Protein AF-A0A1H1AW48-F1 (afdb_monomer_lite)

Organism: NCBI:txid1236180

Sequence (134 aa):
MSGLEVAIMGAVASQVSKTALEWLQSQGSEISEEEWKQVGYQIGIEIQSIDRQSQRNPEELKTLERELTNAAKVYQKLEIFGEDFDFDSDVVSLYSNLADICGEWAVDMKFNTSMEEHRSNFEELHKEYKETVM

Structure (mmCIF, N/CA/C/O backbone):
data_AF-A0A1H1AW48-F1
#
_entry.id   AF-A0A1H1AW48-F1
#
loop_
_atom_site.group_PDB
_atom_site.id
_atom_site.type_symbol
_atom_site.label_atom_id
_atom_site.label_alt_id
_atom_site.label_comp_id
_atom_site.label_asym_id
_atom_site.label_entity_id
_atom_site.label_seq_id
_atom_site.pdbx_PDB_ins_code
_atom_site.Cartn_x
_atom_site.Cartn_y
_atom_site.Cartn_z
_atom_site.occupancy
_atom_site.B_iso_or_equiv
_atom_site.auth_seq_id
_atom_site.auth_comp_id
_atom_site.auth_asym_id
_atom_site.auth_atom_id
_atom_site.pdbx_PDB_model_num
ATOM 1 N N . MET A 1 1 ? -1.724 15.611 17.105 1.00 52.56 1 MET A N 1
ATOM 2 C CA . MET A 1 1 ? -0.832 14.833 16.240 1.00 52.56 1 MET A CA 1
ATOM 3 C C . MET A 1 1 ? -0.447 13.576 16.971 1.00 52.56 1 MET A C 1
ATOM 5 O O . MET A 1 1 ? 0.018 13.682 18.107 1.00 52.56 1 MET A O 1
ATOM 9 N N . SER A 1 2 ? -0.706 12.427 16.366 1.00 64.06 2 SER A N 1
ATOM 10 C CA . SER A 1 2 ? -0.338 11.131 16.929 1.00 64.06 2 SER A CA 1
ATOM 11 C C . SER A 1 2 ? 1.149 10.833 16.714 1.00 64.06 2 SER A C 1
ATOM 13 O O . SER A 1 2 ? 1.816 11.456 15.884 1.00 64.06 2 SER A O 1
ATOM 15 N N . GLY A 1 3 ? 1.701 9.874 17.467 1.00 65.44 3 GLY A N 1
ATOM 16 C CA . GLY A 1 3 ? 3.083 9.413 17.255 1.00 65.44 3 GLY A CA 1
ATOM 17 C C . GLY A 1 3 ? 3.305 8.821 15.856 1.00 65.44 3 GLY A C 1
ATOM 18 O O . GLY A 1 3 ? 4.426 8.836 15.351 1.00 65.44 3 GLY A O 1
ATOM 19 N N . LEU A 1 4 ? 2.223 8.366 15.219 1.00 65.62 4 LEU A N 1
ATOM 20 C CA . LEU A 1 4 ? 2.187 7.851 13.859 1.00 65.62 4 LEU A CA 1
ATOM 21 C C . LEU A 1 4 ? 2.454 8.914 12.806 1.00 65.62 4 LEU A C 1
ATOM 23 O O . LEU A 1 4 ? 3.319 8.724 11.956 1.00 65.62 4 LEU A O 1
ATOM 27 N N . GLU A 1 5 ? 1.708 10.019 12.859 1.00 59.50 5 GLU A N 1
ATOM 28 C CA . GLU A 1 5 ? 1.854 11.120 11.908 1.00 59.50 5 GLU A CA 1
ATOM 29 C C . GLU A 1 5 ? 3.300 11.599 11.892 1.00 59.50 5 GLU A C 1
ATOM 31 O O . GLU A 1 5 ? 3.895 11.766 10.834 1.00 59.50 5 GLU A O 1
ATOM 36 N N . VAL A 1 6 ? 3.910 11.712 13.072 1.00 66.31 6 VAL A N 1
ATOM 37 C CA . VAL A 1 6 ? 5.314 12.102 13.220 1.00 66.31 6 VAL A CA 1
ATOM 38 C C . VAL A 1 6 ? 6.265 11.050 12.636 1.00 66.31 6 VAL A C 1
ATOM 40 O O . VAL A 1 6 ? 7.234 11.416 11.971 1.00 66.31 6 VAL A O 1
ATOM 43 N N . ALA A 1 7 ? 6.004 9.758 12.859 1.00 67.19 7 ALA A N 1
ATOM 44 C CA . ALA A 1 7 ? 6.847 8.675 12.355 1.00 67.19 7 ALA A CA 1
ATOM 45 C C . ALA A 1 7 ? 6.775 8.541 10.825 1.00 67.19 7 ALA A C 1
ATOM 47 O O . ALA A 1 7 ? 7.814 8.457 10.174 1.00 67.19 7 ALA A O 1
ATOM 48 N N . ILE A 1 8 ? 5.570 8.569 10.248 1.00 67.88 8 ILE A N 1
ATOM 49 C CA . ILE A 1 8 ? 5.354 8.465 8.800 1.00 67.88 8 ILE A CA 1
ATOM 50 C C . ILE A 1 8 ? 5.819 9.734 8.080 1.00 67.88 8 ILE A C 1
ATOM 52 O O . ILE A 1 8 ? 6.519 9.627 7.079 1.00 67.88 8 ILE A O 1
ATOM 56 N N . MET A 1 9 ? 5.521 10.933 8.598 1.00 64.06 9 MET A N 1
ATOM 57 C CA . MET A 1 9 ? 6.004 12.184 7.990 1.00 64.06 9 MET A CA 1
ATOM 58 C C . MET A 1 9 ? 7.528 12.341 8.083 1.00 64.06 9 MET A C 1
ATOM 60 O O . MET A 1 9 ? 8.121 13.053 7.274 1.00 64.06 9 MET A O 1
ATOM 64 N N . GLY A 1 10 ? 8.164 11.714 9.078 1.00 60.94 10 GLY A N 1
ATOM 65 C CA . GLY A 1 10 ? 9.618 11.685 9.233 1.00 60.94 10 GLY A CA 1
ATOM 66 C C . GLY A 1 10 ? 10.313 10.573 8.441 1.00 60.94 10 GLY A C 1
ATOM 67 O O . GLY A 1 10 ? 11.543 10.587 8.343 1.00 60.94 10 GLY A O 1
ATOM 68 N N . ALA A 1 11 ? 9.563 9.614 7.894 1.00 71.06 11 ALA A N 1
ATOM 69 C CA . ALA A 1 11 ? 10.123 8.524 7.112 1.00 71.06 11 ALA A CA 1
ATOM 70 C C . ALA A 1 11 ? 10.627 9.034 5.758 1.00 71.06 11 ALA A C 1
ATOM 72 O O . ALA A 1 11 ? 10.048 9.921 5.129 1.00 71.06 11 ALA A O 1
ATOM 73 N N . VAL A 1 12 ? 11.722 8.440 5.281 1.00 70.56 12 VAL A N 1
ATOM 74 C CA . VAL A 1 12 ? 12.101 8.603 3.878 1.00 70.56 12 VAL A CA 1
ATOM 75 C C . VAL A 1 12 ? 11.071 7.864 3.038 1.00 70.56 12 VAL A C 1
ATOM 77 O O . VAL A 1 12 ? 10.651 6.770 3.408 1.00 70.56 12 VAL A O 1
ATOM 80 N N . ALA A 1 13 ? 10.739 8.456 1.897 1.00 67.62 13 ALA A N 1
ATOM 81 C CA . ALA A 1 13 ? 9.831 7.938 0.888 1.00 67.62 13 ALA A CA 1
ATOM 82 C C . ALA A 1 13 ? 9.926 6.390 0.752 1.00 67.62 13 ALA A C 1
ATOM 84 O O . ALA A 1 13 ? 9.029 5.639 1.123 1.00 67.62 13 ALA A O 1
ATOM 85 N N . SER A 1 14 ? 11.118 5.875 0.450 1.00 71.12 14 SER A N 1
ATOM 86 C CA . SER A 1 14 ? 11.391 4.440 0.281 1.00 71.12 14 SER A CA 1
ATOM 87 C C . SER A 1 14 ? 11.367 3.569 1.554 1.00 71.12 14 SER A C 1
ATOM 89 O O . SER A 1 14 ? 11.942 2.477 1.551 1.00 71.12 14 SER A O 1
ATOM 91 N N . GLN A 1 15 ? 10.795 4.059 2.657 1.00 81.75 15 GLN A N 1
ATOM 92 C CA . GLN A 1 15 ? 10.658 3.361 3.939 1.00 81.75 15 GLN A CA 1
ATOM 93 C C . GLN A 1 15 ? 9.292 3.562 4.614 1.00 81.75 15 GLN A C 1
ATOM 95 O O . GLN A 1 15 ? 9.069 2.950 5.659 1.00 81.75 15 GLN A O 1
ATOM 100 N N . VAL A 1 16 ? 8.370 4.347 4.039 1.00 82.44 16 VAL A N 1
ATOM 101 C CA . VAL A 1 16 ? 7.057 4.647 4.649 1.00 82.44 16 VAL A CA 1
ATOM 102 C C . VAL A 1 16 ? 6.304 3.368 5.019 1.00 82.44 16 VAL A C 1
ATOM 104 O O . VAL A 1 16 ? 5.855 3.230 6.156 1.00 82.44 16 VAL A O 1
ATOM 107 N N . SER A 1 17 ? 6.247 2.388 4.113 1.00 84.50 17 SER A N 1
ATOM 108 C CA . SER A 1 17 ? 5.573 1.105 4.355 1.00 84.50 17 SER A CA 1
ATOM 109 C C . SER A 1 17 ? 6.217 0.326 5.502 1.00 84.50 17 SER A C 1
ATOM 111 O O . SER A 1 17 ? 5.536 -0.247 6.349 1.00 84.50 17 SER A O 1
ATOM 113 N N . LYS A 1 18 ? 7.551 0.321 5.582 1.00 82.44 18 LYS A N 1
ATOM 114 C CA . LYS A 1 18 ? 8.265 -0.347 6.675 1.00 82.44 18 LYS A CA 1
ATOM 115 C C . LYS A 1 18 ? 7.996 0.342 8.017 1.00 82.44 18 LYS A C 1
ATOM 117 O O . LYS A 1 18 ? 7.720 -0.343 8.997 1.00 82.44 18 LYS A O 1
ATOM 122 N N . THR A 1 19 ? 8.047 1.671 8.060 1.00 84.25 19 THR A N 1
ATOM 123 C CA . THR A 1 19 ? 7.761 2.448 9.272 1.00 84.25 19 THR A CA 1
ATOM 124 C C . THR A 1 19 ? 6.320 2.248 9.733 1.00 84.25 19 THR A C 1
ATOM 126 O O . THR A 1 19 ? 6.087 2.029 10.919 1.00 84.25 19 THR A O 1
ATOM 129 N N . ALA A 1 20 ? 5.361 2.236 8.805 1.00 83.94 20 ALA A N 1
ATOM 130 C CA . ALA A 1 20 ? 3.967 1.921 9.095 1.00 83.94 20 ALA A CA 1
ATOM 131 C C . ALA A 1 20 ? 3.805 0.502 9.662 1.00 83.94 20 ALA A C 1
ATOM 133 O O . ALA A 1 20 ? 3.098 0.308 10.648 1.00 83.94 20 ALA A O 1
ATOM 134 N N . LEU A 1 21 ? 4.503 -0.485 9.090 1.00 78.81 21 LEU A N 1
ATOM 135 C CA . LEU A 1 21 ? 4.484 -1.868 9.567 1.00 78.81 21 LEU A CA 1
ATOM 136 C C . LEU A 1 21 ? 5.007 -2.001 11.003 1.00 78.81 21 LEU A C 1
ATOM 138 O O . LEU A 1 21 ? 4.386 -2.679 11.823 1.00 78.81 21 LEU A O 1
ATOM 142 N N . GLU A 1 22 ? 6.154 -1.382 11.289 1.00 83.50 22 GLU A N 1
ATOM 143 C CA . GLU A 1 22 ? 6.780 -1.375 12.616 1.00 83.50 22 GLU A CA 1
ATOM 144 C C . GLU A 1 22 ? 5.894 -0.652 13.633 1.00 83.50 22 GLU A C 1
ATOM 146 O O . GLU A 1 22 ? 5.708 -1.129 14.754 1.00 83.50 22 GLU A O 1
ATOM 151 N N . TRP A 1 23 ? 5.295 0.466 13.226 1.00 81.94 23 TRP A N 1
ATOM 152 C CA . TRP A 1 23 ? 4.361 1.198 14.062 1.00 81.94 23 TRP A CA 1
ATOM 153 C C . TRP A 1 23 ? 3.108 0.372 14.370 1.00 81.94 23 TRP A C 1
ATOM 155 O O . TRP A 1 23 ? 2.800 0.207 15.547 1.00 81.94 23 TRP A O 1
ATOM 165 N N . LEU A 1 24 ? 2.449 -0.238 13.378 1.00 78.25 24 LEU A N 1
ATOM 166 C CA . LEU A 1 24 ? 1.269 -1.093 13.595 1.00 78.25 24 LEU A CA 1
ATOM 167 C C . LEU A 1 24 ? 1.564 -2.244 14.564 1.00 78.25 24 LEU A C 1
ATOM 169 O O . LEU A 1 24 ? 0.753 -2.566 15.425 1.00 78.25 24 LEU A O 1
ATOM 173 N N . GLN A 1 25 ? 2.756 -2.841 14.474 1.00 78.50 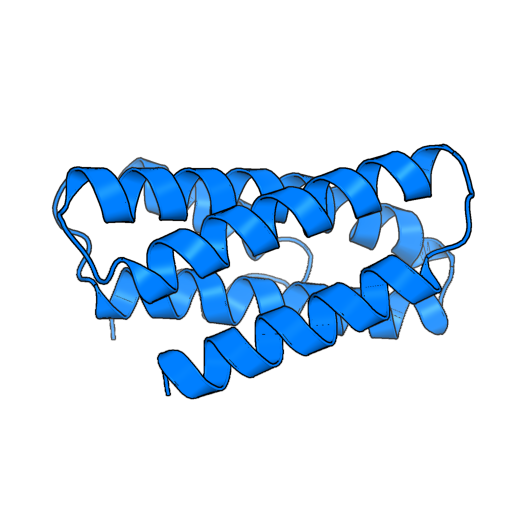25 GLN A N 1
ATOM 174 C CA . GLN A 1 25 ? 3.195 -3.873 15.418 1.00 78.50 25 GLN A CA 1
ATOM 175 C C . GLN A 1 25 ? 3.384 -3.351 16.850 1.00 78.50 25 GLN A C 1
ATOM 177 O O . GLN A 1 25 ? 3.315 -4.139 17.790 1.00 78.50 25 GLN A O 1
ATOM 182 N N . SER A 1 26 ? 3.631 -2.051 17.026 1.00 80.88 26 SER A N 1
ATOM 183 C CA . SER A 1 26 ? 3.830 -1.427 18.338 1.00 80.88 26 SER A CA 1
ATOM 184 C C . SER A 1 26 ? 2.533 -1.025 19.048 1.00 80.88 26 SER A C 1
ATOM 186 O O . SER A 1 26 ? 2.549 -0.882 20.267 1.00 80.88 26 SER A O 1
ATOM 188 N N . GLN A 1 27 ? 1.430 -0.825 18.316 1.00 68.00 27 GLN A N 1
ATOM 189 C CA . GLN A 1 27 ? 0.247 -0.119 18.831 1.00 68.00 27 GLN A CA 1
ATOM 190 C C . GLN A 1 27 ? -0.710 -0.943 19.702 1.00 68.00 27 GLN A C 1
ATOM 192 O O . GLN A 1 27 ? -1.595 -0.365 20.328 1.00 68.00 27 GLN A O 1
ATOM 197 N N . GLY A 1 28 ? -0.557 -2.268 19.799 1.00 66.62 28 GLY A N 1
ATOM 198 C CA . GLY A 1 28 ? -1.495 -3.082 20.583 1.00 66.62 28 GLY A CA 1
ATOM 199 C C . GLY A 1 28 ? -2.949 -2.846 20.144 1.00 66.62 28 GLY A C 1
ATOM 200 O O . GLY A 1 28 ? -3.256 -3.041 18.973 1.00 66.62 28 GLY A O 1
ATOM 201 N N . SER A 1 29 ? -3.824 -2.426 21.069 1.00 64.50 29 SER A N 1
ATOM 202 C CA . SER A 1 29 ? -5.262 -2.206 20.835 1.00 64.50 29 SER A CA 1
ATOM 203 C C . SER A 1 29 ? -5.736 -0.749 20.917 1.00 64.50 29 SER A C 1
ATOM 205 O O . SER A 1 29 ? -6.909 -0.507 21.189 1.00 64.50 29 SER A O 1
ATOM 207 N N . GLU A 1 30 ? -4.836 0.223 20.765 1.00 75.81 30 GLU A N 1
ATOM 208 C CA . GLU A 1 30 ? -5.136 1.644 21.020 1.00 75.81 30 GLU A CA 1
ATOM 209 C C . GLU A 1 30 ? -5.236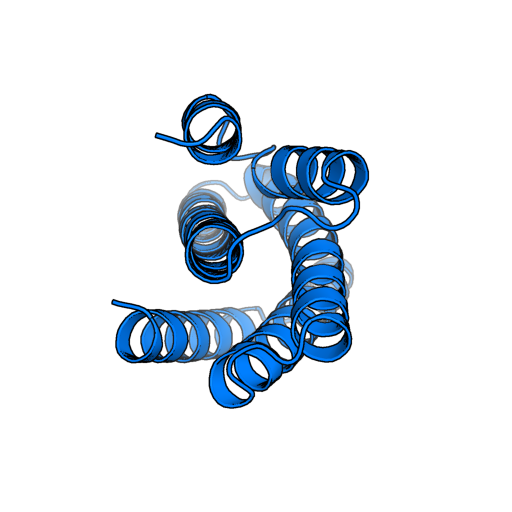 2.508 19.752 1.00 75.81 30 GLU A C 1
ATOM 211 O O . GLU A 1 30 ? -5.406 3.720 19.855 1.00 75.81 30 GLU A O 1
ATOM 216 N N . ILE A 1 31 ? -5.150 1.908 18.561 1.00 81.62 31 ILE A N 1
ATOM 217 C CA . ILE A 1 31 ? -5.246 2.647 17.299 1.00 81.62 31 ILE A CA 1
ATOM 218 C C . ILE A 1 31 ? -6.660 3.203 17.089 1.00 81.62 31 ILE A C 1
ATOM 220 O O . ILE A 1 31 ? -7.643 2.470 17.179 1.00 81.62 31 ILE A O 1
ATOM 224 N N . SER A 1 32 ? -6.773 4.497 16.790 1.00 88.25 32 SER A N 1
ATOM 225 C CA . SER A 1 32 ? -8.041 5.077 16.342 1.00 88.25 32 SER A CA 1
ATOM 226 C C . SER A 1 32 ? -8.285 4.809 14.857 1.00 88.25 32 SER A C 1
ATOM 228 O O . SER A 1 32 ? -7.350 4.685 14.065 1.00 88.25 32 SER A O 1
ATOM 230 N N . GLU A 1 33 ? -9.554 4.777 14.458 1.00 90.75 33 GLU A N 1
ATOM 231 C CA . GLU A 1 33 ? -9.939 4.588 13.056 1.00 90.75 33 GLU A CA 1
ATOM 232 C C . GLU A 1 33 ? -9.368 5.685 12.133 1.00 90.75 33 GLU A C 1
ATOM 234 O O . GLU A 1 33 ? -8.978 5.410 11.001 1.00 90.75 33 GLU A O 1
ATOM 239 N N . GLU A 1 34 ? -9.242 6.919 12.626 1.00 90.31 34 GLU A N 1
ATOM 240 C CA . GLU A 1 34 ? -8.632 8.026 11.879 1.00 90.31 34 GLU A CA 1
ATOM 241 C C . GLU A 1 34 ? -7.132 7.798 11.642 1.00 90.31 34 GLU A C 1
ATOM 243 O O . GLU A 1 34 ? -6.637 7.966 10.530 1.00 90.31 34 GLU A O 1
ATOM 248 N N . GLU A 1 35 ? -6.395 7.361 12.666 1.00 87.19 35 GLU A N 1
ATOM 249 C CA . GLU A 1 35 ? -4.973 7.026 12.523 1.00 87.19 35 GLU A CA 1
ATOM 250 C C . GLU A 1 35 ? -4.783 5.856 11.558 1.00 87.19 35 GLU A C 1
ATOM 252 O O . GLU A 1 35 ? -3.920 5.903 10.682 1.00 87.19 35 GLU A O 1
ATOM 257 N N . TRP A 1 36 ? -5.622 4.829 11.687 1.00 90.06 36 TRP A N 1
ATOM 258 C CA . TRP A 1 36 ? -5.660 3.668 10.803 1.00 90.06 36 TRP A CA 1
ATOM 259 C C . TRP A 1 36 ? -5.889 4.058 9.336 1.00 90.06 36 TRP A C 1
ATOM 261 O O . TRP A 1 36 ? -5.158 3.595 8.456 1.00 90.06 36 TRP A O 1
ATOM 271 N N . LYS A 1 37 ? -6.840 4.962 9.074 1.00 93.19 37 LYS A N 1
ATOM 272 C CA . LYS A 1 37 ? -7.080 5.584 7.764 1.00 93.19 37 LYS A CA 1
ATOM 273 C C . LYS A 1 37 ? -5.843 6.350 7.277 1.00 93.19 37 LYS A C 1
ATOM 275 O O . LYS A 1 37 ? -5.299 6.121 6.196 1.00 93.19 37 LYS A O 1
ATOM 280 N N . GLN A 1 38 ? -5.290 7.213 8.112 1.00 88.94 38 GLN A N 1
ATOM 281 C CA . GLN A 1 38 ? -4.155 8.033 7.714 1.00 88.94 38 GLN A CA 1
ATOM 282 C C . GLN A 1 38 ? -2.909 7.217 7.327 1.00 88.94 38 GLN A C 1
ATOM 284 O O . GLN A 1 38 ? -2.209 7.602 6.386 1.00 88.94 38 GLN A O 1
ATOM 289 N N . VAL A 1 39 ? -2.646 6.077 7.985 1.00 88.31 39 VAL A N 1
ATOM 290 C CA . VAL A 1 39 ? -1.567 5.157 7.572 1.00 88.31 39 VAL A CA 1
ATOM 291 C C . VAL A 1 39 ? -1.739 4.724 6.125 1.00 88.31 39 VAL A C 1
ATOM 293 O O . VAL A 1 39 ? -0.819 4.880 5.317 1.00 88.31 39 VAL A O 1
ATOM 296 N N . GLY A 1 40 ? -2.908 4.173 5.799 1.00 92.06 40 GLY A N 1
ATOM 297 C CA . GLY A 1 40 ? -3.173 3.628 4.476 1.00 92.06 40 GLY A CA 1
ATOM 298 C C . GLY A 1 40 ? -3.081 4.683 3.380 1.00 92.06 40 GLY A C 1
ATOM 299 O O . GLY A 1 40 ? -2.524 4.416 2.310 1.00 92.06 40 GLY A O 1
ATOM 300 N N . TYR A 1 41 ? -3.535 5.906 3.672 1.00 92.69 41 TYR A N 1
ATOM 301 C CA . TYR A 1 41 ? -3.417 7.028 2.747 1.00 92.69 41 TYR A CA 1
ATOM 302 C C . TYR A 1 41 ? -1.959 7.363 2.409 1.00 92.69 41 TYR A C 1
ATOM 304 O O . TYR A 1 41 ? -1.611 7.484 1.231 1.00 92.69 41 TYR A O 1
ATOM 312 N N . GLN A 1 42 ? -1.101 7.496 3.428 1.00 89.81 42 GLN A N 1
ATOM 313 C CA . GLN A 1 42 ? 0.301 7.894 3.249 1.00 89.81 42 GLN A CA 1
ATOM 314 C C . GLN A 1 42 ? 1.110 6.847 2.483 1.00 89.81 42 GLN A C 1
ATOM 316 O O . GLN A 1 42 ? 1.934 7.206 1.643 1.00 89.81 42 GLN A O 1
ATOM 321 N N . ILE A 1 43 ? 0.835 5.561 2.711 1.00 92.25 43 ILE A N 1
ATOM 322 C CA . ILE A 1 43 ? 1.448 4.473 1.939 1.00 92.25 43 ILE A CA 1
ATOM 323 C C . ILE A 1 43 ? 1.110 4.616 0.456 1.00 92.25 43 ILE A C 1
ATOM 325 O O . ILE A 1 43 ? 2.000 4.517 -0.386 1.00 92.25 43 ILE A O 1
ATOM 329 N N . GLY A 1 44 ? -0.146 4.907 0.117 1.00 94.19 44 GLY A N 1
ATOM 330 C CA . GLY A 1 44 ? -0.538 5.008 -1.286 1.00 94.19 44 GLY A CA 1
ATOM 331 C C . GLY A 1 44 ? 0.048 6.230 -1.995 1.00 94.19 44 GLY A C 1
ATOM 332 O O . GLY A 1 44 ? 0.498 6.122 -3.138 1.00 94.19 44 GLY A O 1
ATOM 333 N N . ILE A 1 45 ? 0.161 7.362 -1.290 1.00 92.94 45 ILE A N 1
ATOM 334 C CA . ILE A 1 45 ? 0.898 8.538 -1.781 1.00 92.94 45 ILE A CA 1
ATOM 335 C C . ILE A 1 45 ? 2.357 8.183 -2.074 1.00 92.94 45 ILE A C 1
ATOM 337 O O . ILE A 1 45 ? 2.911 8.615 -3.091 1.00 92.94 45 ILE A O 1
ATOM 341 N N . GLU A 1 46 ? 2.972 7.389 -1.202 1.00 91.75 46 GLU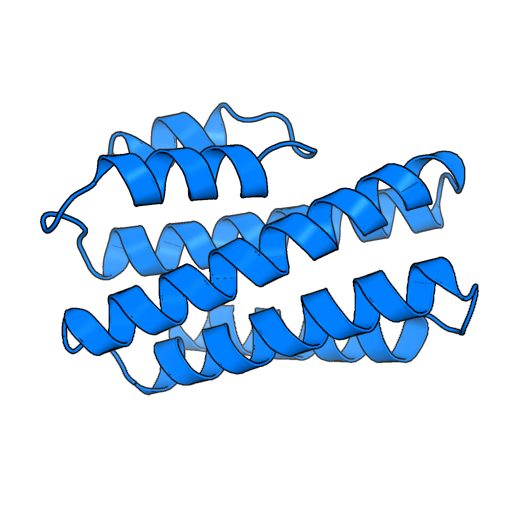 A N 1
ATOM 342 C CA . GLU A 1 46 ? 4.354 6.979 -1.369 1.00 91.75 46 GLU A CA 1
ATOM 343 C C . GLU A 1 46 ? 4.546 6.050 -2.570 1.00 91.75 46 GLU A C 1
ATOM 345 O O . GLU A 1 46 ? 5.414 6.303 -3.406 1.00 91.75 46 GLU A O 1
ATOM 350 N N . ILE A 1 47 ? 3.695 5.034 -2.732 1.00 95.12 47 ILE A N 1
ATOM 351 C CA . ILE A 1 47 ? 3.742 4.143 -3.899 1.00 95.12 47 ILE A CA 1
ATOM 352 C C . ILE A 1 47 ? 3.613 4.942 -5.203 1.00 95.12 47 ILE A C 1
ATOM 354 O O . ILE A 1 47 ? 4.441 4.783 -6.102 1.00 95.12 47 ILE A O 1
ATOM 358 N N . GLN A 1 48 ? 2.667 5.883 -5.286 1.00 94.81 48 GLN A N 1
ATOM 359 C CA . GLN A 1 48 ? 2.534 6.777 -6.446 1.00 94.81 48 GLN A CA 1
ATOM 360 C C . GLN A 1 48 ? 3.765 7.670 -6.655 1.00 94.81 48 GLN A C 1
ATOM 362 O O . GLN A 1 48 ? 4.080 8.066 -7.781 1.00 94.81 48 GLN A O 1
ATOM 367 N N . SER A 1 49 ? 4.442 8.078 -5.581 1.00 93.38 49 SER A N 1
ATOM 368 C CA . SER A 1 49 ? 5.671 8.871 -5.657 1.00 93.38 49 SER A CA 1
ATOM 369 C C . SER A 1 49 ? 6.820 8.054 -6.249 1.00 93.38 49 SER A C 1
ATOM 371 O O . SER A 1 49 ? 7.473 8.513 -7.192 1.00 93.38 49 SER A O 1
ATOM 373 N N . ILE A 1 50 ? 7.046 6.839 -5.745 1.00 93.00 50 ILE A N 1
ATOM 374 C CA . ILE A 1 50 ? 8.124 5.952 -6.201 1.00 93.00 50 ILE A CA 1
ATOM 375 C C . ILE A 1 50 ? 7.857 5.468 -7.618 1.00 93.00 50 ILE A C 1
ATOM 377 O O . ILE A 1 50 ? 8.774 5.473 -8.437 1.00 93.00 50 ILE A O 1
ATOM 381 N N . ASP A 1 51 ? 6.616 5.113 -7.953 1.00 94.06 51 ASP A N 1
ATOM 382 C CA . ASP A 1 51 ? 6.277 4.705 -9.313 1.00 94.06 51 ASP A CA 1
ATOM 383 C C . ASP A 1 51 ? 6.609 5.821 -10.317 1.00 94.06 51 ASP A C 1
ATOM 385 O O . ASP A 1 51 ? 7.353 5.588 -11.274 1.00 94.06 51 ASP A O 1
ATOM 389 N N . ARG A 1 52 ? 6.198 7.067 -10.043 1.00 93.56 52 ARG A N 1
ATOM 390 C CA . ARG A 1 52 ? 6.556 8.230 -10.876 1.00 93.56 52 ARG A CA 1
ATOM 391 C C . ARG A 1 52 ? 8.066 8.451 -10.984 1.00 93.56 52 ARG A C 1
ATOM 393 O O . ARG A 1 52 ? 8.537 8.913 -12.026 1.00 93.56 52 ARG A O 1
ATOM 400 N N . GLN A 1 53 ? 8.832 8.157 -9.933 1.00 91.75 53 GLN A N 1
ATOM 401 C CA . GLN A 1 53 ? 10.297 8.207 -9.975 1.00 91.75 53 GLN A CA 1
ATOM 402 C C . GLN A 1 53 ? 10.866 7.082 -10.848 1.00 91.75 53 GLN A C 1
ATOM 404 O O . GLN A 1 53 ? 11.719 7.351 -11.691 1.00 91.75 53 GLN A O 1
ATOM 409 N N . SER A 1 54 ? 10.337 5.863 -10.733 1.00 91.81 54 SER A N 1
ATOM 410 C CA . SER A 1 54 ? 10.765 4.692 -11.509 1.00 91.81 54 SER A CA 1
ATOM 411 C C . SER A 1 54 ? 10.524 4.829 -13.011 1.00 91.81 54 SER A C 1
ATOM 413 O O . SER A 1 54 ? 11.359 4.416 -13.814 1.00 91.81 54 SER A O 1
ATOM 415 N N . GLN A 1 55 ? 9.451 5.523 -13.404 1.00 90.31 55 GLN A N 1
ATOM 416 C CA . GLN A 1 55 ? 9.184 5.872 -14.802 1.00 90.31 55 GLN A CA 1
ATOM 417 C C . GLN A 1 55 ? 10.268 6.780 -15.404 1.00 90.31 55 GLN A C 1
ATOM 419 O O . GLN A 1 55 ? 10.486 6.779 -16.614 1.00 90.31 55 GLN A O 1
ATOM 424 N N . ARG A 1 56 ? 10.940 7.581 -14.568 1.00 92.00 56 ARG A N 1
ATOM 425 C CA . ARG A 1 56 ? 12.009 8.507 -14.979 1.00 92.00 56 ARG A CA 1
ATOM 426 C C . ARG A 1 56 ? 13.398 7.903 -14.798 1.00 92.00 56 ARG A C 1
ATOM 428 O O . ARG A 1 56 ? 14.317 8.287 -15.516 1.00 92.00 56 ARG A O 1
ATOM 435 N N . ASN A 1 57 ? 13.546 6.995 -13.838 1.00 90.81 57 ASN A N 1
ATOM 436 C CA . ASN A 1 57 ? 14.791 6.332 -13.494 1.00 90.81 57 ASN A CA 1
ATOM 437 C C . ASN A 1 57 ? 14.561 4.824 -13.274 1.00 90.81 57 ASN A C 1
ATOM 439 O O . ASN A 1 57 ? 14.132 4.431 -12.187 1.00 90.81 57 ASN A O 1
ATOM 443 N N . PRO A 1 58 ? 14.906 3.963 -14.250 1.00 86.44 58 PRO A N 1
ATOM 444 C CA . PRO A 1 58 ? 14.751 2.513 -14.124 1.00 86.44 58 PRO A CA 1
ATOM 445 C C . PRO A 1 58 ? 15.491 1.885 -12.932 1.00 86.44 58 PRO A C 1
ATOM 447 O O . PRO A 1 58 ? 15.130 0.790 -12.506 1.00 86.44 58 PRO A O 1
ATOM 450 N N . GLU A 1 59 ? 16.508 2.549 -12.366 1.00 86.81 59 GLU A N 1
ATOM 451 C CA . GLU A 1 59 ? 17.189 2.066 -11.155 1.00 86.81 59 GLU A CA 1
ATOM 452 C C . GLU A 1 59 ? 16.250 2.017 -9.936 1.00 86.81 59 GLU A C 1
ATOM 454 O O . GLU A 1 59 ? 16.428 1.171 -9.057 1.00 86.81 59 GLU A O 1
ATOM 459 N N . GLU A 1 60 ? 15.196 2.841 -9.927 1.00 89.06 60 GLU A N 1
ATOM 460 C CA . GLU A 1 60 ? 14.179 2.864 -8.872 1.00 89.06 60 GLU A CA 1
ATOM 461 C C . GLU A 1 60 ? 13.147 1.736 -8.996 1.00 89.06 60 GLU A C 1
ATOM 463 O O . GLU A 1 60 ? 12.354 1.543 -8.079 1.00 89.06 60 GLU A O 1
ATOM 468 N N . LEU A 1 61 ? 13.158 0.929 -10.067 1.00 90.69 61 LEU A N 1
ATOM 469 C CA . LEU A 1 61 ? 12.245 -0.219 -10.185 1.00 90.69 61 LEU A CA 1
ATOM 470 C C . LEU A 1 61 ? 12.438 -1.221 -9.038 1.00 90.69 61 LEU A C 1
ATOM 472 O O . LEU A 1 61 ? 11.469 -1.783 -8.541 1.00 90.69 61 LEU A O 1
ATOM 476 N N . LYS A 1 62 ? 13.674 -1.397 -8.554 1.00 90.44 62 LYS A N 1
ATOM 477 C CA . LYS A 1 62 ? 13.945 -2.239 -7.375 1.00 90.44 62 LYS A CA 1
ATOM 478 C C . LYS A 1 62 ? 13.407 -1.625 -6.085 1.00 90.44 62 LYS A C 1
ATOM 480 O O . LYS A 1 62 ? 13.020 -2.353 -5.172 1.00 90.44 62 LYS A O 1
ATOM 485 N N . THR A 1 63 ? 13.417 -0.296 -5.990 1.00 91.75 63 THR A N 1
ATOM 486 C CA . THR A 1 63 ? 12.809 0.431 -4.871 1.00 91.75 63 THR A CA 1
ATOM 487 C C . THR A 1 63 ? 11.297 0.236 -4.900 1.00 91.75 63 THR A C 1
ATOM 489 O O . THR A 1 63 ? 10.727 -0.150 -3.885 1.00 91.75 63 THR A O 1
ATOM 492 N N . LEU A 1 64 ? 10.672 0.412 -6.068 1.00 93.50 64 LEU A N 1
ATOM 493 C CA . LEU A 1 64 ? 9.239 0.215 -6.268 1.00 93.50 64 LEU A CA 1
ATOM 494 C C . LEU A 1 64 ? 8.809 -1.215 -5.929 1.00 93.50 64 LEU A C 1
ATOM 496 O O . LEU A 1 64 ? 7.906 -1.390 -5.123 1.00 93.50 64 LEU A O 1
ATOM 500 N N . GLU A 1 65 ? 9.493 -2.234 -6.456 1.00 94.12 65 GLU A N 1
ATOM 501 C CA . GLU A 1 65 ? 9.190 -3.644 -6.167 1.00 94.12 65 GLU A CA 1
ATOM 502 C C . GLU A 1 65 ? 9.210 -3.934 -4.655 1.00 94.12 65 GLU A C 1
ATOM 504 O O . GLU A 1 65 ? 8.314 -4.590 -4.106 1.00 94.12 65 GLU A O 1
ATOM 509 N N . ARG A 1 66 ? 10.236 -3.425 -3.958 1.00 93.44 66 ARG A N 1
ATOM 510 C CA . ARG A 1 66 ? 10.362 -3.582 -2.507 1.00 93.44 66 ARG A CA 1
ATOM 511 C C . ARG A 1 66 ? 9.228 -2.878 -1.772 1.00 93.44 66 ARG A C 1
ATOM 513 O O . ARG A 1 66 ? 8.658 -3.469 -0.855 1.00 93.44 66 ARG A O 1
ATOM 520 N N . GLU A 1 67 ? 8.917 -1.641 -2.145 1.00 94.06 67 GLU A N 1
ATOM 521 C CA . GLU A 1 67 ? 7.876 -0.875 -1.466 1.00 94.06 67 GLU A CA 1
ATOM 522 C C . GLU A 1 67 ? 6.480 -1.415 -1.744 1.00 94.06 67 GLU A C 1
ATOM 524 O O . GLU A 1 67 ? 5.712 -1.515 -0.797 1.00 94.06 67 GLU A O 1
ATOM 529 N N . LEU A 1 68 ? 6.183 -1.898 -2.952 1.00 95.75 68 LEU A N 1
ATOM 530 C CA . LEU A 1 68 ? 4.942 -2.621 -3.249 1.00 95.75 68 LEU A CA 1
ATOM 531 C C . LEU A 1 68 ? 4.808 -3.884 -2.390 1.00 95.75 68 LEU A C 1
ATOM 533 O O . LEU A 1 68 ? 3.776 -4.113 -1.766 1.00 95.75 68 LEU A O 1
ATOM 537 N N . THR A 1 69 ? 5.886 -4.667 -2.264 1.00 94.69 69 THR A N 1
ATOM 538 C CA . THR A 1 69 ? 5.898 -5.860 -1.399 1.00 94.69 69 THR A CA 1
ATOM 539 C C . THR A 1 69 ? 5.629 -5.507 0.069 1.00 94.69 69 THR A C 1
ATOM 541 O O . THR A 1 69 ? 4.986 -6.271 0.793 1.00 94.69 69 THR A O 1
ATOM 544 N N . ASN A 1 70 ? 6.159 -4.378 0.546 1.00 93.38 70 ASN A N 1
ATOM 545 C CA . ASN A 1 70 ? 5.925 -3.917 1.911 1.00 93.38 70 ASN A CA 1
ATOM 546 C C . ASN A 1 70 ? 4.509 -3.352 2.076 1.00 93.38 70 ASN A C 1
ATOM 548 O O . ASN A 1 70 ? 3.854 -3.685 3.058 1.00 93.38 70 ASN A O 1
ATOM 552 N N . ALA A 1 71 ? 4.032 -2.558 1.118 1.00 95.00 71 ALA A N 1
ATOM 553 C CA . ALA A 1 71 ? 2.697 -1.976 1.108 1.00 95.00 71 ALA A CA 1
ATOM 554 C C . ALA A 1 71 ? 1.621 -3.063 1.126 1.00 95.00 71 ALA A C 1
ATOM 556 O O . ALA A 1 71 ? 0.738 -2.998 1.973 1.00 95.00 71 ALA A O 1
ATOM 557 N N . ALA A 1 72 ? 1.762 -4.121 0.318 1.00 96.50 72 ALA A N 1
ATOM 558 C CA . ALA A 1 72 ? 0.852 -5.269 0.332 1.00 96.50 72 ALA A CA 1
ATOM 559 C C . ALA A 1 72 ? 0.691 -5.862 1.744 1.00 96.50 72 ALA A C 1
ATOM 561 O O . ALA A 1 72 ? -0.417 -6.062 2.234 1.00 96.50 72 ALA A O 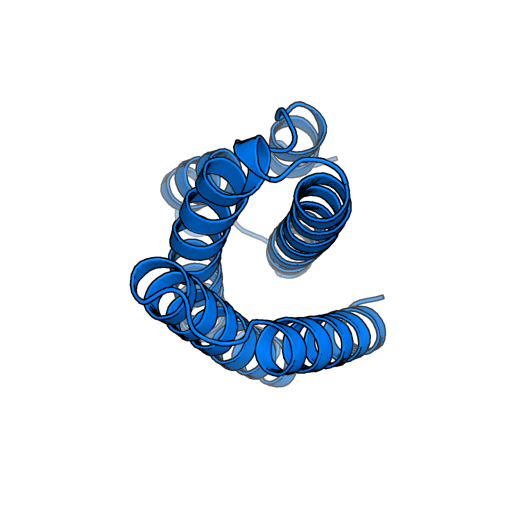1
ATOM 562 N N . LYS A 1 73 ? 1.809 -6.068 2.453 1.00 94.12 73 LYS A N 1
ATOM 563 C CA . LYS A 1 73 ? 1.798 -6.589 3.832 1.00 94.12 73 LYS A CA 1
ATOM 564 C C . LYS A 1 73 ? 1.178 -5.618 4.827 1.00 94.12 73 LYS A C 1
ATOM 566 O O . LYS A 1 73 ? 0.617 -6.060 5.825 1.00 94.12 73 LYS A O 1
ATOM 571 N N . VAL A 1 74 ? 1.358 -4.315 4.626 1.00 92.50 74 VAL A N 1
ATOM 572 C CA . VAL A 1 74 ? 0.781 -3.314 5.523 1.00 92.50 74 VAL A CA 1
ATOM 573 C C . VAL A 1 74 ? -0.715 -3.196 5.294 1.00 92.50 74 VAL A C 1
ATOM 575 O O . VAL A 1 74 ? -1.448 -3.236 6.272 1.00 92.50 74 VAL A O 1
ATOM 578 N N . TYR A 1 75 ? -1.172 -3.131 4.044 1.00 96.56 75 TYR A N 1
ATOM 579 C CA . TYR A 1 75 ? -2.595 -3.098 3.720 1.00 96.56 75 TYR A CA 1
ATOM 580 C C . TYR A 1 75 ? -3.325 -4.340 4.231 1.00 96.56 75 TYR A C 1
ATOM 582 O O . TYR A 1 75 ? -4.327 -4.187 4.916 1.00 96.56 75 TYR A O 1
ATOM 590 N N . GLN A 1 76 ? -2.754 -5.537 4.068 1.00 96.06 76 GLN A N 1
ATOM 591 C CA . GLN A 1 76 ? -3.316 -6.760 4.655 1.00 96.06 76 GLN A CA 1
ATOM 592 C C . GLN A 1 76 ? -3.412 -6.692 6.188 1.00 96.06 76 GLN A C 1
ATOM 594 O O . GLN A 1 76 ? -4.338 -7.211 6.802 1.00 96.06 76 GLN A O 1
ATOM 599 N N . LYS A 1 77 ? -2.446 -6.053 6.856 1.00 92.69 77 LYS A N 1
ATOM 600 C CA . LYS A 1 77 ? -2.547 -5.849 8.305 1.00 92.69 77 LYS A CA 1
ATOM 601 C C . LYS A 1 77 ? -3.598 -4.819 8.667 1.00 92.69 77 LYS A C 1
ATOM 603 O O . LYS A 1 77 ? -4.286 -5.019 9.656 1.00 92.69 77 LYS A O 1
ATOM 608 N N . LEU A 1 78 ? -3.691 -3.725 7.919 1.00 93.19 78 LEU A N 1
ATOM 609 C CA . LEU A 1 78 ? -4.711 -2.706 8.134 1.00 93.19 78 LEU A CA 1
ATOM 610 C C . LEU A 1 78 ? -6.110 -3.298 7.942 1.00 93.19 78 LEU A C 1
ATOM 612 O O . LEU A 1 78 ? -6.971 -3.018 8.761 1.00 93.19 78 LEU A O 1
ATOM 616 N N . GLU A 1 79 ? -6.316 -4.152 6.943 1.00 96.06 79 GLU A N 1
ATOM 617 C CA . GLU A 1 79 ? -7.537 -4.947 6.772 1.00 96.06 79 GLU A CA 1
ATOM 618 C C . GLU A 1 79 ? -7.862 -5.736 8.050 1.00 96.06 79 GLU A C 1
ATOM 620 O O . GLU A 1 79 ? -8.886 -5.470 8.671 1.00 96.06 79 GLU A O 1
ATOM 625 N N . ILE A 1 80 ? -6.947 -6.598 8.517 1.00 92.69 80 ILE A N 1
ATOM 626 C CA . ILE A 1 80 ? -7.137 -7.403 9.742 1.00 92.69 80 ILE A CA 1
ATOM 627 C C . ILE A 1 80 ? -7.424 -6.520 10.965 1.00 92.69 80 ILE A C 1
ATOM 629 O O . ILE A 1 80 ? -8.299 -6.830 11.765 1.00 92.69 80 ILE A O 1
ATOM 633 N N . PHE A 1 81 ? -6.707 -5.402 11.120 1.00 90.00 81 PHE A N 1
ATOM 634 C CA . PHE A 1 81 ? -6.979 -4.447 12.194 1.00 90.00 81 PHE A CA 1
ATOM 635 C C . PHE A 1 81 ? -8.383 -3.848 12.070 1.00 90.00 81 PHE A C 1
ATOM 637 O O . PHE A 1 81 ? -9.085 -3.739 13.065 1.00 90.00 81 PHE A O 1
ATOM 644 N N . GLY A 1 82 ? -8.816 -3.457 10.876 1.00 92.31 82 GLY A N 1
ATOM 645 C CA . GLY A 1 82 ? -10.159 -2.917 10.704 1.00 92.31 82 GLY A CA 1
ATOM 646 C C . GLY A 1 82 ? -11.242 -3.946 11.037 1.00 92.31 82 GLY A C 1
ATOM 647 O O . GLY A 1 82 ? -12.215 -3.598 11.698 1.00 92.31 82 GLY A O 1
ATOM 648 N N . GLU A 1 83 ? -11.034 -5.216 10.677 1.00 94.38 83 GLU A N 1
ATOM 649 C CA . GLU A 1 83 ? -11.930 -6.318 11.050 1.00 94.38 83 GLU A CA 1
ATOM 650 C C . GLU A 1 83 ? -11.963 -6.564 12.568 1.00 94.38 83 GLU A C 1
ATOM 652 O O . GLU A 1 83 ? -13.039 -6.648 13.158 1.00 94.38 83 GLU A O 1
ATOM 657 N N . ASP A 1 84 ? -10.797 -6.645 13.218 1.00 91.62 84 ASP A N 1
ATOM 658 C CA . ASP A 1 84 ? -10.683 -6.927 14.656 1.00 91.62 84 ASP A CA 1
ATOM 659 C C . ASP A 1 84 ? -11.304 -5.820 15.529 1.00 91.62 84 ASP A C 1
ATOM 661 O O . ASP A 1 84 ? -11.789 -6.092 16.633 1.00 91.62 84 ASP A O 1
ATOM 665 N N . PHE A 1 85 ? -11.277 -4.573 15.047 1.00 90.00 85 PHE A N 1
ATOM 666 C CA . PHE A 1 85 ? -11.785 -3.395 15.756 1.00 90.00 85 PHE A CA 1
ATOM 667 C C . PHE A 1 85 ? -13.175 -2.932 15.289 1.00 90.00 85 PHE A C 1
ATOM 669 O O . PHE A 1 85 ? -13.670 -1.938 15.822 1.00 90.00 85 PHE A O 1
ATOM 676 N N . ASP A 1 86 ? -13.816 -3.658 14.363 1.00 93.50 86 ASP A N 1
ATOM 677 C CA . ASP A 1 86 ? -15.132 -3.322 13.788 1.00 93.50 86 ASP A CA 1
ATOM 678 C C . ASP A 1 86 ? -15.162 -1.896 13.191 1.00 93.50 86 ASP A C 1
ATOM 680 O O . ASP A 1 86 ? -16.087 -1.113 13.416 1.00 93.50 86 ASP A O 1
ATOM 684 N N . PHE A 1 87 ? -14.092 -1.529 12.476 1.00 93.81 87 PHE A N 1
ATOM 685 C CA . PHE A 1 87 ? -13.994 -0.266 11.737 1.00 93.81 87 PHE A CA 1
ATOM 686 C C . PHE A 1 87 ? -14.786 -0.317 10.427 1.00 93.81 87 PHE A C 1
ATOM 688 O O . PHE A 1 87 ? -15.291 -1.362 10.020 1.00 93.81 87 PHE A O 1
ATOM 695 N N . ASP A 1 88 ? -14.894 0.834 9.759 1.00 95.75 88 ASP A N 1
ATOM 696 C CA . ASP A 1 88 ? -15.631 0.990 8.506 1.00 95.75 88 ASP A CA 1
ATOM 697 C C . ASP A 1 88 ? -15.290 -0.097 7.467 1.00 95.75 88 ASP A C 1
ATOM 699 O O . ASP A 1 88 ? -14.173 -0.170 6.939 1.00 95.75 88 ASP A O 1
ATOM 703 N N . SER A 1 89 ? -16.291 -0.928 7.159 1.00 96.31 89 SER A N 1
ATOM 704 C CA . SER A 1 89 ? -16.170 -2.077 6.265 1.00 96.31 89 SER A CA 1
ATOM 705 C C . SER A 1 89 ? -15.823 -1.692 4.830 1.00 96.31 89 SER A C 1
ATOM 707 O O . SER A 1 89 ? -15.188 -2.482 4.129 1.00 96.31 89 SER A O 1
ATOM 709 N N . ASP A 1 90 ? -16.207 -0.492 4.387 1.00 96.62 90 ASP A N 1
ATOM 710 C CA . ASP A 1 90 ? -15.893 -0.023 3.037 1.00 96.62 90 ASP A CA 1
ATOM 711 C C . ASP A 1 90 ? -14.384 0.235 2.923 1.00 96.62 90 ASP A C 1
ATOM 713 O O . ASP A 1 90 ? -13.734 -0.156 1.951 1.00 96.62 90 ASP A O 1
ATOM 717 N N . VAL A 1 91 ? -13.783 0.798 3.975 1.00 96.50 91 VAL A N 1
ATOM 718 C CA . VAL A 1 91 ? -12.336 1.043 4.039 1.00 96.50 91 VAL A CA 1
ATOM 719 C C . VAL A 1 91 ? -11.549 -0.252 4.257 1.00 96.50 91 VAL A C 1
ATOM 721 O O . VAL A 1 91 ? -10.477 -0.414 3.673 1.00 96.50 91 VAL A O 1
ATOM 724 N N . VAL A 1 92 ? -12.090 -1.211 5.017 1.00 97.31 92 VAL A N 1
ATOM 725 C CA . VAL A 1 92 ? -11.517 -2.568 5.119 1.00 97.31 92 VAL A CA 1
ATOM 726 C C . VAL A 1 92 ? -11.446 -3.227 3.739 1.00 97.31 92 VAL A C 1
ATOM 728 O O . VAL A 1 92 ? -10.384 -3.711 3.346 1.00 97.31 92 VAL A O 1
ATOM 731 N N . SER A 1 93 ? -12.534 -3.172 2.963 1.00 97.56 93 SER A N 1
ATOM 732 C CA . SER A 1 93 ? -12.560 -3.721 1.602 1.00 97.56 93 SER A CA 1
ATOM 733 C C . SER A 1 93 ? -11.548 -3.034 0.683 1.00 97.56 93 SER A C 1
ATOM 735 O O . SER A 1 93 ? -10.907 -3.699 -0.133 1.00 97.56 93 SER A O 1
ATOM 737 N N . LEU A 1 94 ? -11.375 -1.717 0.812 1.00 97.62 94 LEU A N 1
ATOM 738 C CA . LEU A 1 94 ? -10.365 -0.980 0.053 1.00 97.62 94 LEU A CA 1
ATOM 739 C C . LEU A 1 94 ? -8.944 -1.431 0.404 1.00 97.62 94 LEU A C 1
ATOM 741 O O . LEU A 1 94 ? -8.110 -1.545 -0.492 1.00 97.62 94 LEU A O 1
ATOM 745 N N . TYR A 1 95 ? -8.654 -1.724 1.674 1.00 97.62 95 TYR A N 1
ATOM 746 C CA . TYR A 1 95 ? -7.353 -2.267 2.064 1.00 97.62 95 TYR A CA 1
ATOM 747 C C . TYR A 1 95 ? -7.097 -3.669 1.537 1.00 97.62 95 TYR A C 1
ATOM 749 O O . TYR A 1 95 ? -5.977 -3.927 1.104 1.00 97.62 95 TYR A O 1
ATOM 757 N N . SER A 1 96 ? -8.115 -4.524 1.488 1.00 98.06 96 SER A N 1
ATOM 758 C CA . SER A 1 96 ? -8.018 -5.829 0.828 1.00 98.06 96 SER A CA 1
ATOM 759 C C . SER A 1 96 ? -7.606 -5.664 -0.646 1.00 98.06 96 SER A C 1
ATOM 761 O O . SER A 1 96 ? -6.561 -6.155 -1.077 1.00 98.06 96 SER A O 1
ATOM 763 N N . ASN A 1 97 ? -8.329 -4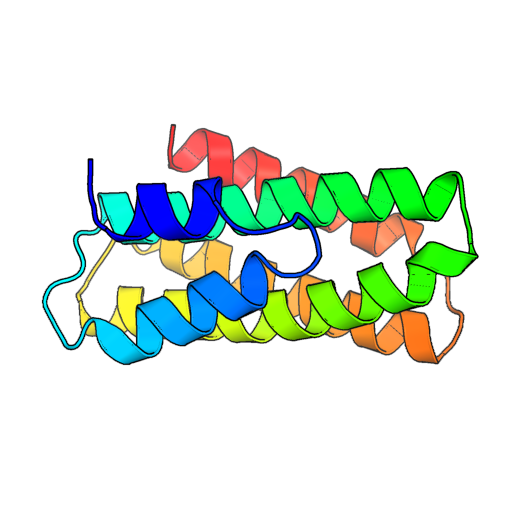.816 -1.389 1.00 98.19 97 ASN A N 1
ATOM 764 C CA . ASN A 1 97 ? -8.045 -4.541 -2.802 1.00 98.19 97 ASN A CA 1
ATOM 765 C C . ASN A 1 97 ? -6.658 -3.908 -3.021 1.00 98.19 97 ASN A C 1
ATOM 767 O O . ASN A 1 97 ? -5.944 -4.263 -3.961 1.00 98.19 97 ASN A O 1
ATOM 771 N N . LEU A 1 98 ? -6.254 -2.972 -2.154 1.00 98.12 98 LEU A N 1
ATOM 772 C CA . LEU A 1 98 ? -4.934 -2.335 -2.202 1.00 98.12 98 LEU A CA 1
ATOM 773 C C . LEU A 1 98 ? -3.805 -3.320 -1.862 1.00 98.12 98 LEU A C 1
ATOM 775 O O . LEU A 1 98 ? -2.708 -3.199 -2.413 1.00 98.12 98 LEU A O 1
ATOM 779 N N . ALA A 1 99 ? -4.051 -4.290 -0.978 1.00 97.88 99 ALA A N 1
ATOM 780 C CA . ALA A 1 99 ? -3.092 -5.339 -0.659 1.00 97.88 99 ALA A CA 1
ATOM 781 C C . ALA A 1 99 ? -2.859 -6.256 -1.864 1.00 97.88 99 ALA A C 1
ATOM 783 O O . ALA A 1 99 ? -1.702 -6.485 -2.235 1.00 97.88 99 ALA A O 1
ATOM 784 N N . ASP A 1 100 ? -3.945 -6.706 -2.494 1.00 97.94 100 ASP A N 1
ATOM 785 C CA . ASP A 1 100 ? -3.913 -7.589 -3.658 1.00 97.94 100 ASP A CA 1
ATOM 786 C C . ASP A 1 100 ? -3.182 -6.934 -4.828 1.00 97.94 100 ASP A C 1
ATOM 788 O O . ASP A 1 100 ? -2.180 -7.473 -5.302 1.00 97.94 100 ASP A O 1
ATOM 792 N N . ILE A 1 101 ? -3.582 -5.721 -5.226 1.00 97.69 101 ILE A N 1
ATOM 793 C CA . ILE A 1 101 ? -2.957 -5.043 -6.370 1.00 97.69 101 ILE A CA 1
ATOM 794 C C . ILE A 1 101 ? -1.470 -4.744 -6.120 1.00 97.69 101 ILE A C 1
ATOM 796 O O . ILE A 1 101 ? -0.648 -4.908 -7.018 1.00 97.69 101 ILE A O 1
ATOM 800 N N . CYS A 1 102 ? -1.076 -4.366 -4.895 1.00 97.06 102 CYS A N 1
ATOM 801 C CA . CYS A 1 102 ? 0.339 -4.180 -4.555 1.00 97.06 102 CYS A CA 1
ATOM 802 C C . CYS A 1 102 ? 1.119 -5.497 -4.667 1.00 97.06 102 CYS A C 1
ATOM 804 O O . CYS A 1 102 ? 2.264 -5.514 -5.127 1.00 97.06 102 CYS A O 1
ATOM 806 N N . GLY A 1 103 ? 0.514 -6.596 -4.211 1.00 96.81 103 GLY A N 1
ATOM 807 C CA . GLY A 1 103 ? 1.106 -7.927 -4.241 1.00 96.81 103 GLY A CA 1
ATOM 808 C C . GLY A 1 103 ? 1.294 -8.439 -5.665 1.00 96.81 103 GLY A C 1
ATOM 809 O O . GLY A 1 103 ? 2.399 -8.850 -6.025 1.00 96.81 103 GLY A O 1
ATOM 810 N N . GLU A 1 104 ? 0.242 -8.371 -6.478 1.00 96.19 104 GLU A N 1
ATOM 811 C CA . GLU A 1 104 ? 0.258 -8.766 -7.886 1.00 96.19 104 GLU A CA 1
ATOM 812 C C . GLU A 1 104 ? 1.254 -7.926 -8.683 1.00 96.19 104 GLU A C 1
ATOM 814 O O . GLU A 1 104 ? 2.120 -8.484 -9.360 1.00 96.19 104 GLU A O 1
ATOM 819 N N . TRP A 1 105 ? 1.228 -6.601 -8.507 1.00 96.44 105 TRP A N 1
ATOM 820 C CA . TRP A 1 105 ? 2.168 -5.700 -9.164 1.00 96.44 105 TRP A CA 1
ATOM 821 C C . TRP A 1 105 ? 3.623 -6.053 -8.820 1.00 96.44 105 TRP A C 1
ATOM 823 O O . TRP A 1 105 ? 4.460 -6.207 -9.713 1.00 96.44 105 TRP A O 1
ATOM 833 N N . ALA A 1 106 ? 3.944 -6.271 -7.540 1.00 95.12 106 ALA A N 1
ATOM 834 C CA . ALA A 1 106 ? 5.294 -6.659 -7.128 1.00 95.12 106 ALA A CA 1
ATOM 835 C C . ALA A 1 106 ? 5.740 -8.013 -7.712 1.00 95.12 106 ALA A C 1
ATOM 837 O O . ALA A 1 106 ? 6.924 -8.204 -8.009 1.00 95.12 106 ALA A O 1
ATOM 838 N N . VAL A 1 107 ? 4.822 -8.974 -7.850 1.00 93.88 107 VAL A N 1
ATOM 839 C CA . VAL A 1 107 ? 5.101 -10.281 -8.465 1.00 93.88 107 VAL A CA 1
ATOM 840 C C . VAL A 1 107 ? 5.397 -10.112 -9.949 1.00 93.88 107 VAL A C 1
ATOM 842 O O . VAL A 1 107 ? 6.424 -10.593 -10.426 1.00 93.88 107 VAL A O 1
ATOM 845 N N . ASP A 1 108 ? 4.550 -9.381 -10.656 1.00 93.38 108 ASP A N 1
ATOM 846 C CA . ASP A 1 108 ? 4.657 -9.151 -12.090 1.00 93.38 108 ASP A CA 1
ATOM 847 C C . ASP A 1 108 ? 5.936 -8.385 -12.460 1.00 93.38 108 ASP A C 1
ATOM 849 O O . ASP A 1 108 ? 6.620 -8.729 -13.434 1.00 93.38 108 ASP A O 1
ATOM 853 N N . MET A 1 109 ? 6.358 -7.428 -11.625 1.00 91.50 109 MET A N 1
ATOM 854 C CA . MET A 1 109 ? 7.648 -6.744 -11.780 1.00 91.50 109 MET A CA 1
ATOM 855 C C . MET A 1 109 ? 8.831 -7.721 -11.813 1.00 91.50 109 MET A C 1
ATOM 857 O O . MET A 1 109 ? 9.754 -7.536 -12.608 1.00 91.50 109 MET A O 1
ATOM 861 N N . LYS A 1 110 ? 8.805 -8.801 -11.016 1.00 85.81 110 LYS A N 1
ATOM 862 C CA . LYS A 1 110 ? 9.875 -9.821 -11.007 1.00 85.81 110 LYS A CA 1
ATOM 863 C C . LYS A 1 110 ? 9.950 -10.611 -12.308 1.00 85.81 110 LYS A C 1
ATOM 865 O O . LYS A 1 110 ? 11.013 -11.137 -12.642 1.00 85.81 110 LYS A O 1
ATOM 870 N N . PHE A 1 111 ? 8.840 -10.699 -13.034 1.00 86.75 111 PHE A N 1
ATOM 871 C CA . PHE A 1 111 ? 8.746 -11.401 -14.310 1.00 86.75 111 PHE A CA 1
ATOM 872 C C . PHE A 1 111 ? 8.895 -10.472 -15.525 1.00 86.75 111 PHE A C 1
ATOM 874 O O . PHE A 1 111 ? 8.826 -10.954 -16.655 1.00 86.75 111 PHE A O 1
ATOM 881 N N . ASN A 1 112 ? 9.175 -9.175 -15.319 1.00 78.00 112 ASN A N 1
ATOM 882 C CA . ASN A 1 112 ? 9.290 -8.155 -16.370 1.00 78.00 112 ASN A CA 1
ATOM 883 C C . ASN A 1 112 ? 8.061 -8.104 -17.302 1.00 78.00 112 ASN A C 1
ATOM 885 O O . ASN A 1 112 ? 8.207 -7.937 -18.517 1.00 78.00 112 ASN A O 1
ATOM 889 N N . THR A 1 113 ? 6.857 -8.286 -16.756 1.00 77.94 113 THR A N 1
ATOM 890 C CA . THR A 1 113 ? 5.606 -8.121 -17.513 1.00 77.94 113 THR A CA 1
ATOM 891 C C . THR A 1 113 ? 5.265 -6.629 -17.689 1.00 77.94 113 THR A C 1
ATOM 893 O O . THR A 1 113 ? 6.049 -5.750 -17.325 1.00 77.94 113 THR A O 1
ATOM 896 N N . SER A 1 114 ? 4.132 -6.301 -18.319 1.00 80.69 114 SER A N 1
ATOM 897 C CA . SER A 1 114 ? 3.674 -4.904 -18.408 1.00 80.69 114 SER A CA 1
ATOM 898 C C . SER A 1 114 ? 3.071 -4.448 -17.078 1.00 80.69 114 SER A C 1
ATOM 900 O O . SER A 1 114 ? 2.309 -5.191 -16.473 1.00 80.69 114 SER A O 1
ATOM 902 N N . MET A 1 115 ? 3.392 -3.225 -16.645 1.00 86.19 115 MET A N 1
ATOM 903 C CA . MET A 1 115 ? 2.967 -2.657 -15.353 1.00 86.19 115 MET A CA 1
ATOM 904 C C . MET A 1 115 ? 1.841 -1.620 -15.474 1.00 86.19 115 MET A C 1
ATOM 906 O O . MET A 1 115 ? 1.398 -1.074 -14.468 1.00 86.19 115 MET A O 1
ATOM 910 N N . GLU A 1 116 ? 1.418 -1.282 -16.695 1.00 89.69 116 GLU A N 1
ATOM 911 C CA . GLU A 1 116 ? 0.477 -0.175 -16.928 1.00 89.69 116 GLU A CA 1
ATOM 912 C C . GLU A 1 116 ? -0.902 -0.429 -16.315 1.00 89.69 116 GLU A C 1
ATOM 914 O O . GLU A 1 116 ? -1.493 0.489 -15.751 1.00 89.69 116 GLU A O 1
ATOM 919 N N . GLU A 1 117 ? -1.386 -1.670 -16.384 1.00 92.56 117 GLU A N 1
ATOM 920 C CA . GLU A 1 117 ? -2.669 -2.063 -15.798 1.00 92.56 117 GLU A CA 1
ATOM 921 C C . GLU A 1 117 ? -2.635 -1.946 -14.271 1.00 92.56 117 GLU A C 1
ATOM 923 O O . GLU A 1 117 ? -3.474 -1.262 -13.693 1.00 92.56 117 GLU A O 1
ATOM 928 N N . HIS A 1 118 ? -1.598 -2.497 -13.631 1.00 95.19 118 HIS A N 1
ATOM 929 C CA . HIS A 1 118 ? -1.393 -2.380 -12.184 1.00 95.19 118 HIS A CA 1
ATOM 930 C C . HIS A 1 118 ? -1.335 -0.930 -11.715 1.00 95.19 118 HIS A C 1
ATOM 932 O O . HIS A 1 118 ? -1.979 -0.572 -10.732 1.00 95.19 118 HIS A O 1
ATOM 938 N N . ARG A 1 119 ? -0.616 -0.073 -12.450 1.00 94.56 119 ARG A N 1
ATOM 939 C CA . ARG A 1 119 ? -0.546 1.360 -12.149 1.00 94.56 119 ARG A CA 1
ATOM 940 C C . ARG A 1 119 ? -1.922 2.017 -12.225 1.00 94.56 119 ARG A C 1
ATOM 942 O O . ARG A 1 119 ? -2.295 2.725 -11.296 1.00 94.56 119 ARG A O 1
ATOM 949 N N . SER A 1 120 ? -2.661 1.788 -13.311 1.00 95.75 120 SER A N 1
ATOM 950 C CA . SER A 1 120 ? -3.989 2.382 -13.503 1.00 95.75 120 SER A CA 1
ATOM 951 C C . SER A 1 120 ? -4.961 1.932 -12.413 1.00 95.75 120 SER A C 1
ATOM 953 O O . SER A 1 120 ? -5.637 2.764 -11.812 1.00 95.75 120 SER A O 1
ATOM 955 N N . ASN A 1 121 ? -4.984 0.630 -12.119 1.00 96.38 121 ASN A N 1
ATOM 956 C CA . ASN A 1 121 ? -5.855 0.054 -11.098 1.00 96.38 121 ASN A CA 1
ATOM 957 C C . ASN A 1 121 ? -5.499 0.586 -9.703 1.00 96.38 121 ASN A C 1
ATOM 959 O O . ASN A 1 121 ? -6.386 0.936 -8.930 1.00 96.38 121 ASN A O 1
ATOM 963 N N . PHE A 1 122 ? -4.204 0.713 -9.389 1.00 97.19 122 PHE A N 1
ATOM 964 C CA . PHE A 1 122 ? -3.756 1.295 -8.126 1.00 97.19 122 PHE A CA 1
ATOM 965 C C . PHE A 1 122 ? -4.155 2.770 -7.989 1.00 97.19 122 PHE A C 1
ATOM 967 O O . PHE A 1 122 ? -4.608 3.194 -6.927 1.00 97.19 122 PHE A O 1
ATOM 974 N N . GLU A 1 123 ? -3.987 3.571 -9.046 1.00 96.19 123 GLU A N 1
ATOM 975 C CA . GLU A 1 123 ? -4.381 4.985 -9.048 1.00 96.19 123 GLU A CA 1
ATOM 976 C C . GLU A 1 123 ? -5.893 5.162 -8.857 1.00 96.19 123 GLU A C 1
ATOM 978 O O . GLU A 1 123 ? -6.308 6.051 -8.112 1.00 96.19 123 GLU A O 1
ATOM 983 N N . GLU A 1 124 ? -6.707 4.309 -9.483 1.00 97.00 124 GLU A N 1
ATOM 984 C CA . GLU A 1 124 ? -8.164 4.316 -9.326 1.00 97.00 124 GLU A CA 1
ATOM 985 C C . GLU A 1 124 ? -8.584 3.924 -7.904 1.00 97.00 124 GLU A C 1
ATOM 987 O O . GLU A 1 124 ? -9.301 4.686 -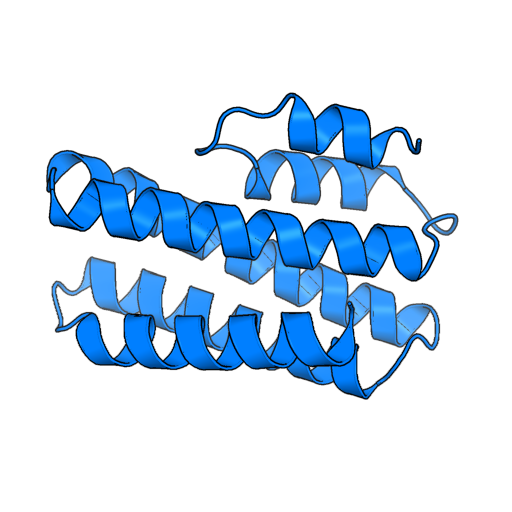7.253 1.00 97.00 124 GLU A O 1
ATOM 992 N N . LEU A 1 125 ? -8.054 2.815 -7.377 1.00 95.88 125 LEU A N 1
ATOM 993 C CA . LEU A 1 125 ? -8.331 2.360 -6.011 1.00 95.88 125 LEU A CA 1
ATOM 994 C C . LEU A 1 125 ? -7.881 3.374 -4.954 1.00 95.88 125 LEU A C 1
ATOM 996 O O . LEU A 1 125 ? -8.594 3.627 -3.986 1.00 95.88 125 LEU A O 1
ATOM 1000 N N . HIS A 1 126 ? -6.708 3.993 -5.119 1.00 95.44 126 HIS A N 1
ATOM 1001 C CA . HIS A 1 126 ? -6.230 5.002 -4.167 1.00 95.44 126 HIS A CA 1
ATOM 1002 C C . HIS A 1 126 ? -7.040 6.302 -4.241 1.00 95.44 126 HIS A C 1
ATOM 1004 O O . HIS A 1 126 ? -7.207 6.997 -3.236 1.00 95.44 126 HIS A O 1
ATOM 1010 N N . LYS A 1 127 ? -7.581 6.632 -5.418 1.00 96.06 127 LYS A N 1
ATOM 1011 C CA . LYS A 1 127 ? -8.511 7.750 -5.571 1.00 96.06 127 LYS A CA 1
ATOM 1012 C C . LYS A 1 127 ? -9.839 7.465 -4.868 1.00 96.06 127 LYS A C 1
ATOM 1014 O O . LYS A 1 127 ? -10.292 8.330 -4.125 1.00 96.06 127 LYS A O 1
ATOM 1019 N N . GLU A 1 128 ? -10.417 6.282 -5.064 1.00 95.81 128 GLU A N 1
ATOM 1020 C CA . GLU A 1 128 ? -11.623 5.842 -4.348 1.00 95.81 128 GLU A CA 1
ATOM 1021 C C . GLU A 1 128 ? -11.393 5.883 -2.836 1.00 95.81 128 GLU A C 1
ATOM 1023 O O . GLU A 1 128 ? -12.152 6.510 -2.104 1.00 95.81 128 GLU A O 1
ATOM 1028 N N . TYR A 1 129 ? -10.262 5.339 -2.381 1.00 93.75 129 TYR A N 1
ATOM 1029 C CA . TYR A 1 129 ? -9.845 5.406 -0.988 1.00 93.75 129 TYR A CA 1
ATOM 1030 C C . TYR A 1 129 ? -9.859 6.836 -0.441 1.00 93.75 129 TYR A C 1
ATOM 1032 O O . TYR A 1 129 ? -10.406 7.103 0.627 1.00 93.75 129 TYR A O 1
ATOM 1040 N N . LYS A 1 130 ? -9.270 7.780 -1.180 1.00 93.62 130 LYS A N 1
ATOM 1041 C CA . LYS A 1 130 ? -9.244 9.184 -0.776 1.00 93.62 130 LYS A CA 1
ATOM 1042 C C . LYS A 1 130 ? -10.650 9.777 -0.673 1.00 93.62 130 LYS A C 1
ATOM 1044 O O . LYS A 1 130 ? -10.884 10.547 0.244 1.00 93.62 130 LYS A O 1
ATOM 1049 N N . GLU A 1 131 ? -11.547 9.453 -1.600 1.00 93.81 131 GLU A N 1
ATOM 1050 C CA . GLU A 1 131 ? -12.928 9.957 -1.611 1.00 93.81 131 GLU A CA 1
ATOM 1051 C C . GLU A 1 131 ? -13.779 9.374 -0.471 1.00 93.81 131 GLU A C 1
ATOM 1053 O O . GLU A 1 131 ? -14.684 10.046 0.019 1.00 93.81 131 GLU A O 1
ATOM 1058 N N . THR A 1 132 ? -13.469 8.158 -0.019 1.00 90.00 132 THR A N 1
ATOM 1059 C CA . THR A 1 132 ? -14.129 7.518 1.130 1.00 90.00 132 THR A CA 1
ATOM 1060 C C . THR A 1 132 ? -13.630 8.069 2.470 1.00 90.00 132 THR A C 1
ATOM 1062 O O . THR A 1 132 ? -14.379 8.124 3.444 1.00 90.00 132 THR A O 1
ATOM 1065 N N . VAL A 1 133 ? -12.358 8.470 2.536 1.00 86.12 133 VAL A N 1
ATOM 1066 C CA . VAL A 1 133 ? -11.663 8.783 3.795 1.00 86.12 133 VAL A CA 1
ATOM 1067 C C . VAL A 1 133 ? -11.477 10.288 4.046 1.00 86.12 133 VAL A C 1
ATOM 1069 O O . VAL A 1 133 ? -11.321 10.679 5.202 1.00 86.12 133 VAL A O 1
ATOM 1072 N N . MET A 1 134 ? -11.492 11.140 3.010 1.00 76.12 134 MET A N 1
ATOM 1073 C CA . MET A 1 134 ? -11.269 12.599 3.104 1.00 76.12 134 MET A CA 1
ATOM 1074 C C . MET A 1 134 ? -12.456 13.433 2.624 1.00 76.12 134 MET A C 1
ATOM 1076 O O . MET A 1 134 ? -12.720 14.471 3.274 1.00 76.12 134 MET A O 1
#

Secondary structure (DSSP, 8-state):
--HHHHHHHHS-GGGHHHHHHHHHHH-TT---HHHHHHHHHHHHHHHHHHHHHHTT-GGGHHHHHHHHHHHHHHHHHHHHHHHHTT--HHHHHHHHHHHHHHHHHHHHHHTT---HHHHHHHHHHHHHHHHHH-

Foldseek 3Di:
DDPLVVQLVPDDLLCNLVSLVVVLVVCPLPDDLLSLLVSLLSLLVSLVVLVVVCVVPVVSLVSNLVSLQSSLVSLVVSLVSCVVNVHDVVLSVLSPQSSVLSVVLSVVSVVVHDNPVSVVSSVVSSVVSVVVND

Radius of gyration: 14.11 Å; chains: 1; bounding box: 33×26×39 Å

pLDDT: mean 88.14, std 10.19, range [52.56, 98.19]

=== Feature glossary ===
The record interleaves many kinds of information about one protein. Here is each kind framed as the question it answers.

Q: Are the domains correctly placed relative to each other?
A: Predicted aligned error is AlphaFold's pairwise confidence. Unlike pLDDT (per-residue), PAE is per-residue-pair and captures whether two parts of the structure are correctly placed relative to each other. Units are ångströms of expected positional error.

Q: Which residues are in helices, strands, or loops?
A: Eight-state secondary structure (DSSP): H is the canonical α-helix, G the tighter 3₁₀-helix, I the wider π-helix; E/B are β-structure, T and S are turns and bends, and '-' is everything else. DSSP derives these from the pattern of main-chain N–H···O=C hydrogen bonds, not from the sequence.

Q: What if only a Cα trace is available?
A: P-SEA three-state annotation labels each residue as helix, strand, or coil based purely on the geometry of the Cα trace. It serves as a fallback when the full backbone (and thus DSSP) is unavailable.

Q: What are the backbone torsion angles?
A: φ (phi) and ψ (psi) are the two rotatable backbone dihedrals per residue: φ is the C(i-1)–N–Cα–C torsion, ψ is the N–Cα–C–N(i+1) torsion, both in degrees on (−180°, 180°]. α-helical residues cluster near (−60°, −45°); β-strand residues near (−120°, +130°). A Ramachandran plot is simply a scatter of (φ, ψ) for every residue.

Q: What known structures does this most resemble?
A: Structural nearest neighbors (via Foldseek easy-search vs the PDB). Reported per hit: target PDB id, E-value, and alignment TM-score. A TM-score above ~0.5 is the conventional threshold for 'same fold'.

Q: What family and function is it annotated with?
A: Database cross-references. InterPro integrates a dozen domain/family signature databases into unified entries with residue-range hits. GO terms attach function/process/location labels with evidence codes. CATH codes position the fold in a four-level structural taxonomy. Organism is the NCBI-taxonomy species name.

Q: Which residues are buried vs exposed?
A: Solvent accessibility: the surface area of each residue that a 1.4 Å water probe can touch, in Å². When only backbone atoms are present the absolute values are lower than full-atom SASA (side chains contribute most of the area) and are flagged as backbone-only.

Q: What do the diagnostic plots show?
A: Three diagnostic plots accompany the record. The Cα contact map visualizes the tertiary structure as a 2D adjacency matrix (8 Å cutoff, sequence-local contacts suppressed). The Ramachandran plot shows the distribution of backbone (φ, ψ) torsions, with points in the α and β basins reflecting secondary structure content. The PAE plot shows AlphaFold's inter-residue confidence as a color matrix.

Q: What is the amino-acid chain?
A: The amino-acid sequence is the protein's primary structure: the linear order of residues from the N-terminus to the C-terminus, written in one-letter code. Everything else here — the 3D coordinates, the secondary structure, the domain annotations — is ultimately a consequence of this string.

Q: What do the rendered images show?
A: The six renders are orthographic views along the three Cartesian axes in both directions. Representation (cartoon, sticks, or surface) and color scheme (sequence-rainbow or by-chain) vary across proteins so the training set covers all the common visualization conventions.

Q: Where is each backbone atom in 3D?
A: The mmCIF table is the protein's shape written out atom by atom. For each backbone N, Cα, C, and carbonyl O, it records an (x, y, z) coordinate triple in Å plus the residue type, chain letter, and residue number.

Q: How mobile is each atom in the crystal?
A: For experimental (PDB) structures, the B-factor (temperature factor) quantifies the positional spread of each atom in the crystal — a combination of thermal vibration and static disorder — in units of Å². High B-factors mark flexible loops or poorly resolved regions; low B-factors mark the rigid, well-ordered core.

Q: How big and how compact is the whole molecule?
A: Three whole-structure scalars: the radius of gyration (RMS distance of Cα from centroid, in Å), the count of Cα–Cα contacts (pairs closer than 8 Å and separated by more than four residues in sequence — i.e. tertiary, not local, contacts), and the bounding-box dimensions. Together they distinguish compact globular folds from extended fibres or disordered chains.

Q: What does the local fold look like, residue by residue?
A: A 3Di character summarizes, for each residue, the relative orientation of the Cα frame of its nearest spatial neighbor. Because it encodes fold topology rather than chemistry, 3Di alignments detect remote structural similarity that sequence alignment misses.

Q: How confident is the AlphaFold model at each residue?
A: For AlphaFold models, the B-factor field carries pLDDT — the model's own estimate of local accuracy on a 0–100 scale. Regions with pLDDT<50 should be treated as essentially unmodeled; they often correspond to intrinsically disordered segments.